Protein AF-A0A7C7X9R8-F1 (afdb_monomer_lite)

Foldseek 3Di:
DDPDDDPVNVVVVVVVVVVVVVVPDDPPPPPQDDDDPVVVVV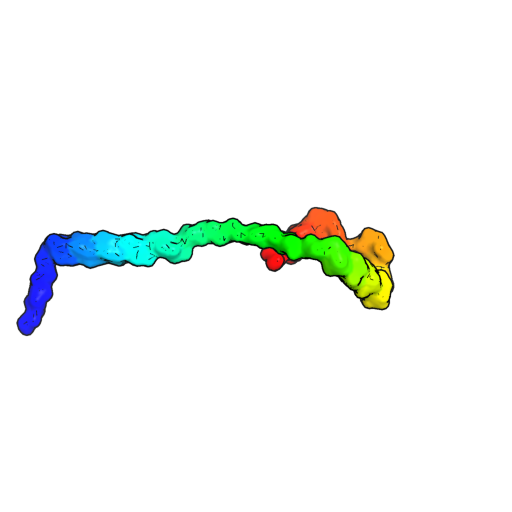VLVCCVVPPCVQCNNVQPGDPPGHRCDDDVNCVVPVRD

Sequence (80 aa):
MMRSTTPRQRLAIVAVCFLCLGAAAQPRERALASYTTTQAQAGEETYQDVCASCHKPDLAGASDTPQLAGDTFLGMWGGR

Secondary structure (DSSP, 8-state):
------HHHHHHHHHHHHHHHHTT------PPPP--HHHHHHHHHHIIIIIHHHH-TTS--BTTB--SSHHHHHHHHTT-

pLDDT: mean 84.08, std 13.76, range [43.69, 98.56]

Structure (mmCIF, N/CA/C/O backbone):
data_AF-A0A7C7X9R8-F1
#
_entry.id   AF-A0A7C7X9R8-F1
#
loop_
_atom_site.group_PDB
_atom_site.id
_atom_site.type_symbol
_atom_site.label_atom_id
_atom_site.label_alt_id
_atom_site.label_comp_id
_atom_site.label_asym_id
_atom_site.label_entity_id
_atom_site.label_seq_id
_atom_site.pdbx_PDB_ins_code
_atom_site.Cartn_x
_atom_site.Cartn_y
_atom_site.Cartn_z
_atom_site.occupancy
_atom_site.B_iso_or_equiv
_atom_site.auth_seq_id
_atom_site.auth_comp_id
_atom_site.auth_asym_id
_atom_site.auth_atom_id
_atom_site.pdbx_PDB_model_num
ATOM 1 N N . MET A 1 1 ? -29.351 42.949 40.538 1.00 43.69 1 MET A N 1
ATOM 2 C CA . MET A 1 1 ? -28.840 42.128 41.660 1.00 43.69 1 MET A CA 1
ATOM 3 C C . MET A 1 1 ? -27.756 41.196 41.116 1.00 43.69 1 MET A C 1
ATOM 5 O O . MET A 1 1 ? -28.066 40.135 40.593 1.00 43.69 1 MET A O 1
ATOM 9 N N . MET A 1 2 ? -26.493 41.637 41.117 1.00 49.53 2 MET A N 1
ATOM 10 C CA . MET A 1 2 ? -25.358 40.828 40.649 1.00 49.53 2 MET A CA 1
ATOM 11 C C . MET A 1 2 ? -24.980 39.868 41.779 1.00 49.53 2 MET A C 1
ATOM 13 O O . MET A 1 2 ? -24.578 40.308 42.852 1.00 49.53 2 MET A O 1
ATOM 17 N N . ARG A 1 3 ? -25.180 38.560 41.584 1.00 64.12 3 ARG A N 1
ATOM 18 C CA . ARG A 1 3 ? -24.735 37.553 42.555 1.00 64.12 3 ARG A CA 1
ATOM 19 C C . ARG A 1 3 ? -23.209 37.500 42.512 1.00 64.12 3 ARG A C 1
ATOM 21 O O . ARG A 1 3 ? -22.632 36.979 41.563 1.00 64.12 3 ARG A O 1
ATOM 28 N N . SER A 1 4 ? -22.564 38.072 43.522 1.00 67.31 4 SER A N 1
ATOM 29 C CA . SER A 1 4 ? -21.114 38.020 43.696 1.00 67.31 4 SER A CA 1
ATOM 30 C C . SER A 1 4 ? -20.682 36.573 43.932 1.00 67.31 4 SER A C 1
ATOM 32 O O . SER A 1 4 ? -21.035 35.970 44.943 1.00 67.31 4 SER A O 1
ATOM 34 N N . THR A 1 5 ? -19.929 36.000 42.996 1.00 68.12 5 THR A N 1
ATOM 35 C CA . THR A 1 5 ? -19.328 34.674 43.170 1.00 68.12 5 THR A CA 1
ATOM 36 C C . THR A 1 5 ? -18.223 34.745 44.218 1.00 68.12 5 THR A C 1
ATOM 38 O O . THR A 1 5 ? -17.311 35.570 44.128 1.00 68.12 5 THR A O 1
ATOM 41 N N . THR A 1 6 ? -18.304 33.884 45.229 1.00 82.19 6 THR A N 1
ATOM 42 C CA . THR A 1 6 ? -17.304 33.809 46.301 1.00 82.19 6 THR A CA 1
ATOM 43 C C . THR A 1 6 ? -15.989 33.209 45.780 1.00 82.19 6 THR A C 1
ATOM 45 O O . THR A 1 6 ? -16.005 32.412 44.838 1.00 82.19 6 THR A O 1
ATOM 48 N N . PRO A 1 7 ? -14.829 33.535 46.378 1.00 76.38 7 PRO A N 1
ATOM 49 C CA . PRO A 1 7 ? -13.530 33.008 45.941 1.00 76.38 7 PRO A CA 1
ATOM 50 C C . PRO A 1 7 ? -13.471 31.471 45.937 1.00 76.38 7 PRO A C 1
ATOM 52 O O . PRO A 1 7 ? -12.842 30.882 45.062 1.00 76.38 7 PRO A O 1
ATOM 55 N N . ARG A 1 8 ? -14.211 30.812 46.839 1.00 78.44 8 ARG A N 1
ATOM 56 C CA . ARG A 1 8 ? -14.383 29.349 46.857 1.00 78.44 8 ARG A CA 1
ATOM 57 C C . ARG A 1 8 ? -15.126 28.818 45.627 1.00 78.44 8 ARG A C 1
ATOM 59 O O . ARG A 1 8 ? -14.728 27.801 45.073 1.00 78.44 8 ARG A O 1
ATOM 66 N N . GLN A 1 9 ? -16.160 29.521 45.164 1.00 76.19 9 GLN A N 1
ATOM 67 C CA . GLN A 1 9 ? -16.885 29.157 43.940 1.00 76.19 9 GLN A CA 1
ATOM 68 C C . GLN A 1 9 ? -16.025 29.359 42.691 1.00 76.19 9 GLN A C 1
ATOM 70 O O . GLN A 1 9 ? -16.075 28.542 41.780 1.00 76.19 9 GLN A O 1
ATOM 75 N N . ARG A 1 10 ? -15.197 30.410 42.664 1.00 79.94 10 ARG A N 1
ATOM 76 C CA . ARG A 1 10 ? -14.254 30.649 41.560 1.00 79.94 10 ARG A CA 1
ATOM 77 C C . ARG A 1 10 ? -13.204 29.541 41.471 1.00 79.94 10 ARG A C 1
ATOM 79 O O . ARG A 1 10 ? -12.969 29.035 40.380 1.00 79.94 10 ARG A O 1
ATOM 86 N N . LEU A 1 11 ? -12.643 29.114 42.608 1.00 80.19 11 LEU A N 1
ATOM 87 C CA . LEU A 1 11 ? -11.716 27.977 42.651 1.00 80.19 11 LEU A CA 1
ATOM 88 C C . LEU A 1 11 ? -12.372 26.674 42.182 1.00 80.19 11 LEU A C 1
ATOM 90 O O . LEU A 1 11 ? -11.774 25.944 41.398 1.00 80.19 11 LEU A O 1
ATOM 94 N N . ALA A 1 12 ? -13.599 26.396 42.631 1.00 79.31 12 ALA A N 1
ATOM 95 C CA . ALA A 1 12 ? -14.323 25.191 42.233 1.00 79.31 12 ALA A CA 1
ATOM 96 C C . ALA A 1 12 ? -14.587 25.150 40.718 1.00 79.31 12 ALA A C 1
ATOM 98 O O . ALA A 1 12 ? -14.388 24.115 40.091 1.00 79.31 12 ALA A O 1
ATOM 99 N N . ILE A 1 13 ? -14.966 26.281 40.113 1.00 81.50 13 ILE A N 1
ATOM 100 C CA . ILE A 1 13 ? -15.187 26.382 38.663 1.00 81.50 13 ILE A CA 1
ATOM 101 C C . ILE A 1 13 ? -13.883 26.142 37.896 1.00 81.50 13 ILE A C 1
ATOM 103 O O . ILE A 1 13 ? -13.868 25.347 36.963 1.00 81.50 13 ILE A O 1
ATOM 107 N N . VAL A 1 14 ? -12.780 26.774 38.309 1.00 81.69 14 VAL A N 1
ATOM 108 C CA . VAL A 1 14 ? -11.472 26.589 37.661 1.00 81.69 14 VAL A CA 1
ATOM 109 C C . VAL A 1 14 ? -11.024 25.128 37.745 1.00 81.69 14 VAL A C 1
ATOM 111 O O . VAL A 1 14 ? -10.638 24.556 36.729 1.00 81.69 14 VAL A O 1
ATOM 114 N N . ALA A 1 15 ? -11.144 24.495 38.915 1.00 79.62 15 ALA A N 1
ATOM 115 C CA . ALA A 1 15 ? -10.787 23.090 39.100 1.00 79.62 15 ALA A CA 1
ATOM 116 C C . ALA A 1 15 ? -11.611 22.151 38.200 1.00 79.62 15 ALA A C 1
ATOM 118 O O . ALA A 1 15 ? -11.046 21.258 37.573 1.00 79.62 15 ALA A O 1
ATOM 119 N N . VAL A 1 16 ? -12.924 22.383 38.079 1.00 79.69 16 VAL A N 1
ATOM 120 C CA . VAL A 1 16 ? -13.803 21.608 37.186 1.00 79.69 16 VAL A CA 1
ATOM 121 C C . VAL A 1 16 ? -13.436 21.830 35.715 1.00 79.69 16 VAL A C 1
ATOM 123 O O . VAL A 1 16 ? -13.331 20.862 34.967 1.00 79.69 16 VAL A O 1
ATOM 126 N N . CYS A 1 17 ? -13.163 23.070 35.298 1.00 76.81 17 CYS A N 1
ATOM 127 C CA . CYS A 1 17 ? -12.734 23.367 33.929 1.00 76.81 17 CYS A CA 1
ATOM 128 C C . CYS A 1 17 ? -11.415 22.669 33.562 1.00 76.81 17 CYS A C 1
ATOM 130 O O . CYS A 1 17 ? -11.316 22.109 32.472 1.00 76.81 17 CYS A O 1
ATOM 132 N N . PHE A 1 18 ? -10.428 22.653 34.465 1.00 72.62 18 PHE A N 1
ATOM 133 C CA . PHE A 1 18 ? -9.167 21.932 34.250 1.00 72.62 18 PHE A CA 1
ATOM 134 C C . PHE A 1 18 ? -9.367 20.411 34.177 1.00 72.62 18 PHE A C 1
ATOM 136 O O . PHE A 1 18 ? -8.739 19.757 33.344 1.00 72.62 18 PHE A O 1
ATOM 143 N N . LEU A 1 19 ? -10.274 19.850 34.986 1.00 74.12 19 LEU A N 1
ATOM 144 C CA . LEU A 1 19 ? -10.602 18.422 34.950 1.00 74.12 19 LEU A CA 1
ATOM 145 C C . LEU A 1 19 ? -11.252 18.013 33.616 1.00 74.12 19 LEU A C 1
ATOM 147 O O . LEU A 1 19 ? -10.916 16.971 33.059 1.00 74.12 19 LEU A O 1
ATOM 151 N N . CYS A 1 20 ? -12.152 18.843 33.078 1.00 69.88 20 CYS A N 1
ATOM 152 C CA . CYS A 1 20 ? -12.826 18.578 31.805 1.00 69.88 20 CYS A CA 1
ATOM 153 C C . CYS A 1 20 ? -11.901 18.741 30.585 1.00 69.88 20 CYS A C 1
ATOM 155 O O . CYS A 1 20 ? -12.066 18.020 29.604 1.00 69.88 20 CYS A O 1
ATOM 157 N N . LEU A 1 21 ? -10.923 19.655 30.634 1.00 64.69 21 LEU A N 1
ATOM 158 C CA . LEU A 1 21 ? -9.983 19.882 29.526 1.00 64.69 21 LEU A CA 1
ATOM 159 C C . LEU A 1 21 ? -8.909 18.787 29.406 1.00 64.69 21 LEU A C 1
ATOM 161 O O . LEU A 1 21 ? -8.444 18.510 28.303 1.00 64.69 21 LEU A O 1
ATOM 165 N N . GLY A 1 22 ? -8.527 18.145 30.515 1.00 60.78 22 GLY A N 1
ATOM 166 C CA . GLY A 1 22 ? -7.479 17.116 30.528 1.00 60.78 22 GLY A CA 1
ATOM 167 C C . GLY A 1 22 ? -7.864 15.787 29.863 1.00 60.78 22 GLY A C 1
ATOM 168 O O . GLY A 1 22 ? -6.984 15.032 29.460 1.00 60.78 22 GLY A O 1
ATOM 169 N N . ALA A 1 23 ? -9.159 15.495 29.706 1.00 60.28 23 ALA A N 1
ATOM 170 C CA . ALA A 1 23 ? -9.631 14.213 29.171 1.00 60.28 23 ALA A CA 1
ATOM 171 C C . ALA A 1 23 ? -9.550 14.099 27.633 1.00 60.28 23 ALA A C 1
ATOM 173 O O . ALA A 1 23 ? -9.616 12.995 27.099 1.00 60.28 23 ALA A O 1
ATOM 174 N N . ALA A 1 24 ? -9.401 15.213 26.910 1.00 61.91 24 ALA A N 1
ATOM 175 C CA . ALA A 1 24 ? -9.429 15.228 25.443 1.00 61.91 24 ALA A CA 1
ATOM 176 C C . ALA A 1 24 ? -8.049 15.045 24.776 1.00 61.91 24 ALA A C 1
ATOM 178 O O . ALA A 1 24 ? -7.976 14.894 23.559 1.00 61.91 24 ALA A O 1
ATOM 179 N N . ALA A 1 25 ? -6.957 15.058 25.546 1.00 60.91 25 ALA A N 1
ATOM 180 C CA . ALA A 1 25 ? -5.588 15.099 25.027 1.00 60.91 25 ALA A CA 1
ATOM 181 C C . ALA A 1 25 ? -4.825 13.773 25.199 1.00 60.91 25 ALA A C 1
ATOM 183 O O . ALA A 1 25 ? -3.632 13.776 25.500 1.00 60.91 25 ALA A O 1
ATOM 184 N N . GLN A 1 26 ? -5.491 12.626 25.026 1.00 65.12 26 GLN A N 1
ATOM 185 C CA . GLN A 1 26 ? -4.766 11.355 24.978 1.00 65.12 26 GLN A CA 1
ATOM 186 C C . GLN A 1 26 ? -3.993 11.261 23.652 1.00 65.12 26 GLN A C 1
ATOM 188 O O . GLN A 1 26 ? -4.609 11.417 22.593 1.00 65.12 26 GLN A O 1
ATOM 193 N N . PRO A 1 27 ? -2.671 10.993 23.671 1.00 63.81 27 PRO A N 1
ATOM 194 C CA . PRO A 1 27 ? -1.944 10.637 22.464 1.00 63.81 27 PRO A CA 1
ATOM 195 C C . PRO A 1 27 ? -2.605 9.385 21.901 1.00 63.81 27 PRO A C 1
ATOM 197 O O . PRO A 1 27 ? -2.541 8.310 22.495 1.00 63.81 27 PRO A O 1
ATOM 200 N N . ARG A 1 28 ? -3.311 9.525 20.781 1.00 65.81 28 ARG A N 1
ATOM 201 C CA . ARG A 1 28 ? -3.813 8.365 20.061 1.00 65.81 28 ARG A CA 1
ATOM 202 C C . ARG A 1 28 ? -2.593 7.750 19.397 1.00 65.81 28 ARG A C 1
ATOM 204 O O . ARG A 1 28 ? -2.160 8.237 18.355 1.00 65.81 28 ARG A O 1
ATOM 211 N N . GLU A 1 29 ? -2.006 6.738 20.032 1.00 67.94 29 GLU A N 1
ATOM 212 C CA . GLU A 1 29 ? -1.047 5.875 19.353 1.00 67.94 29 GLU A CA 1
ATOM 213 C C . GLU A 1 29 ? -1.721 5.418 18.064 1.00 67.94 29 GLU A C 1
ATOM 215 O O . GLU A 1 29 ? -2.808 4.829 18.073 1.00 67.94 29 GLU A O 1
ATOM 220 N N . ARG A 1 30 ? -1.143 5.821 16.932 1.00 68.50 30 ARG A 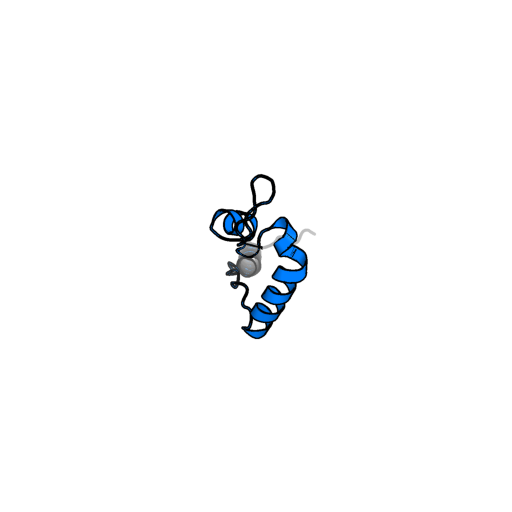N 1
ATOM 221 C CA . ARG A 1 30 ? -1.670 5.436 15.634 1.00 68.50 30 ARG A CA 1
ATOM 222 C C . ARG A 1 30 ? -1.427 3.944 15.524 1.00 68.50 30 ARG A C 1
ATOM 224 O O . ARG A 1 30 ? -0.290 3.521 15.343 1.00 68.50 30 ARG A O 1
ATOM 231 N N . ALA A 1 31 ? -2.489 3.163 15.705 1.00 70.88 31 ALA A N 1
ATOM 232 C CA . ALA A 1 31 ? -2.433 1.735 15.465 1.00 70.88 31 ALA A CA 1
ATOM 233 C C . ALA A 1 31 ? -1.866 1.530 14.057 1.00 70.88 31 ALA A C 1
ATOM 235 O O . ALA A 1 31 ? -2.396 2.090 13.093 1.00 70.88 31 ALA A O 1
ATOM 236 N N . LEU A 1 32 ? -0.766 0.782 13.955 1.00 72.81 32 LEU A N 1
ATOM 237 C CA . LEU A 1 32 ? -0.254 0.355 12.661 1.00 72.81 32 LEU A CA 1
ATOM 238 C C . LEU A 1 32 ? -1.372 -0.417 11.963 1.00 72.81 32 LEU A C 1
ATOM 240 O O . LEU A 1 32 ? -2.009 -1.276 12.580 1.00 72.81 32 LEU A O 1
ATOM 244 N N . ALA A 1 33 ? -1.632 -0.089 10.699 1.00 76.75 33 ALA A N 1
ATOM 245 C CA . ALA A 1 33 ? -2.591 -0.839 9.907 1.00 76.75 33 ALA A CA 1
ATOM 246 C C . ALA A 1 33 ? -2.156 -2.312 9.881 1.00 76.75 33 ALA A C 1
ATOM 248 O O . ALA A 1 33 ? -1.037 -2.630 9.478 1.00 76.75 33 ALA A O 1
ATOM 249 N N . SER A 1 34 ? -3.027 -3.204 10.344 1.00 88.56 34 SER A N 1
ATOM 250 C CA . SER A 1 34 ? -2.824 -4.645 10.262 1.00 88.56 34 SER A CA 1
ATOM 251 C C . SER A 1 34 ? -3.653 -5.213 9.118 1.00 88.56 34 SER A C 1
ATOM 253 O O . SER A 1 34 ? -4.758 -4.750 8.830 1.00 88.56 34 SER A O 1
ATOM 255 N N . TYR A 1 35 ? -3.106 -6.219 8.447 1.00 90.56 35 TYR A N 1
ATOM 256 C CA . TYR A 1 35 ? -3.780 -6.937 7.376 1.00 90.56 35 TYR A CA 1
ATOM 257 C C . TYR A 1 35 ? -3.541 -8.437 7.532 1.00 90.56 35 TYR A C 1
ATOM 259 O O . TYR A 1 35 ? -2.553 -8.882 8.117 1.00 90.56 35 TYR A O 1
ATOM 267 N N . THR A 1 36 ? -4.486 -9.222 7.032 1.00 96.69 36 THR A N 1
ATOM 268 C CA . THR A 1 36 ? -4.400 -10.683 7.005 1.00 96.69 36 THR A CA 1
ATOM 269 C C . THR A 1 36 ? -3.575 -11.153 5.812 1.00 96.69 36 THR A C 1
ATOM 271 O O . THR A 1 36 ? -3.488 -10.472 4.790 1.00 96.69 36 THR A O 1
ATOM 274 N N . THR A 1 37 ? -3.035 -12.369 5.886 1.00 97.38 37 THR A N 1
ATOM 275 C CA . THR A 1 37 ? -2.364 -13.006 4.742 1.00 97.38 37 THR A CA 1
ATOM 276 C C . THR A 1 37 ? -3.277 -13.096 3.518 1.00 97.38 37 THR A C 1
ATOM 278 O O . THR A 1 37 ? -2.827 -12.868 2.402 1.00 97.38 37 THR A O 1
ATOM 281 N N . THR A 1 38 ? -4.572 -13.351 3.717 1.00 98.19 38 THR A N 1
ATOM 282 C CA . THR A 1 38 ? -5.556 -13.403 2.627 1.00 98.19 38 THR A CA 1
ATOM 283 C C . THR A 1 38 ? -5.729 -12.045 1.945 1.00 98.19 38 THR A C 1
ATOM 285 O O . THR A 1 38 ? -5.802 -11.983 0.722 1.00 98.19 38 THR A O 1
ATOM 288 N N . GLN A 1 39 ? -5.737 -10.943 2.705 1.00 97.69 39 GLN A N 1
ATOM 289 C CA . GLN A 1 39 ? -5.751 -9.595 2.124 1.00 97.69 39 GLN A CA 1
ATOM 290 C C . GLN A 1 39 ? -4.465 -9.292 1.351 1.00 97.69 39 GLN A C 1
ATOM 292 O O . GLN A 1 39 ? -4.538 -8.672 0.296 1.00 97.69 39 GLN A O 1
ATOM 297 N N . ALA A 1 40 ? -3.309 -9.742 1.849 1.00 96.69 40 ALA A N 1
ATOM 298 C CA . ALA A 1 40 ? -2.037 -9.572 1.151 1.00 96.69 40 ALA A CA 1
ATOM 299 C C . ALA A 1 40 ? -2.037 -10.290 -0.206 1.00 96.69 40 ALA A C 1
ATOM 301 O O . ALA A 1 40 ? -1.688 -9.683 -1.210 1.00 96.69 40 ALA A O 1
ATOM 302 N N . GLN A 1 41 ? -2.504 -11.541 -0.246 1.00 98.38 41 GLN A N 1
ATOM 303 C CA . GLN A 1 41 ? -2.582 -12.340 -1.474 1.00 98.38 41 GLN A CA 1
ATOM 304 C C . GLN A 1 41 ? -3.545 -11.732 -2.501 1.00 98.38 41 GLN A C 1
ATOM 306 O O . GLN A 1 41 ? -3.184 -11.569 -3.661 1.00 98.38 41 GLN A O 1
ATOM 311 N N . ALA A 1 42 ? -4.746 -11.331 -2.072 1.00 98.25 42 ALA A N 1
ATOM 312 C CA . ALA A 1 42 ? -5.700 -10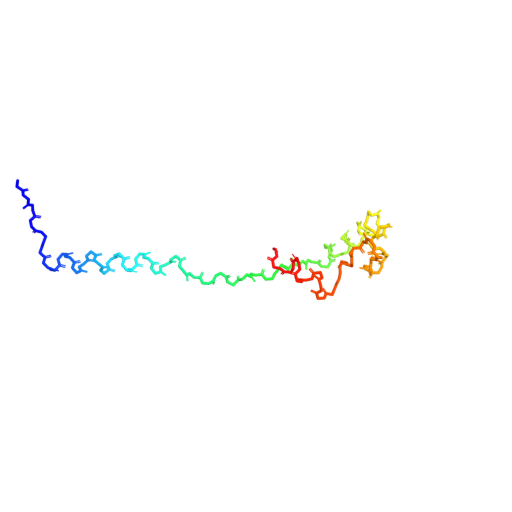.663 -2.959 1.00 98.25 42 ALA A CA 1
ATOM 313 C C . ALA A 1 42 ? -5.170 -9.304 -3.464 1.00 98.25 42 ALA A C 1
ATOM 315 O O . ALA A 1 42 ? -5.403 -8.913 -4.610 1.00 98.25 42 ALA A O 1
ATOM 316 N N . GLY A 1 43 ? -4.443 -8.579 -2.608 1.00 97.38 43 GLY A N 1
ATOM 317 C CA . GLY A 1 43 ? -3.777 -7.331 -2.969 1.00 97.38 43 GLY A CA 1
ATOM 318 C C . GLY A 1 43 ? -2.648 -7.535 -3.978 1.00 97.38 43 GLY A C 1
ATOM 319 O O . GLY A 1 43 ? -2.511 -6.724 -4.887 1.00 97.38 43 GLY A O 1
ATOM 320 N N . GLU A 1 44 ? -1.880 -8.618 -3.856 1.00 97.94 44 GLU A N 1
ATOM 321 C CA . GLU A 1 44 ? -0.833 -8.993 -4.809 1.00 97.94 44 GLU A CA 1
ATOM 322 C C . GLU A 1 44 ? -1.415 -9.324 -6.189 1.00 97.94 44 GLU A C 1
ATOM 324 O O . GLU A 1 44 ? -0.937 -8.786 -7.183 1.00 97.94 44 GLU A O 1
ATOM 329 N N . GLU A 1 45 ? -2.483 -10.125 -6.262 1.00 98.56 45 GLU A N 1
ATOM 330 C CA . GLU A 1 45 ? -3.180 -10.421 -7.525 1.00 98.56 45 GLU A CA 1
ATOM 331 C C . GLU A 1 45 ? -3.666 -9.129 -8.200 1.00 98.56 45 GLU A C 1
ATOM 333 O O . GLU A 1 45 ? -3.315 -8.835 -9.342 1.00 98.56 45 GLU A O 1
ATOM 338 N N . THR A 1 46 ? -4.360 -8.278 -7.437 1.00 98.50 46 THR A N 1
ATOM 339 C CA . THR A 1 46 ? -4.818 -6.965 -7.920 1.00 98.50 46 THR A CA 1
ATOM 340 C C . THR A 1 46 ? -3.649 -6.091 -8.384 1.00 98.50 46 THR A C 1
ATOM 342 O O . THR A 1 46 ? -3.754 -5.374 -9.382 1.00 98.50 46 THR A O 1
ATOM 345 N N . TYR A 1 47 ? -2.527 -6.124 -7.661 1.00 98.25 47 TYR A N 1
ATOM 346 C CA . TYR A 1 47 ? -1.337 -5.357 -8.001 1.00 98.25 47 TYR A CA 1
ATOM 347 C C . TYR A 1 47 ? -0.772 -5.778 -9.357 1.00 98.25 47 TYR A C 1
ATOM 349 O O . TYR A 1 47 ? -0.481 -4.910 -10.184 1.00 98.25 47 TYR A O 1
ATOM 357 N N . GLN A 1 48 ? -0.642 -7.084 -9.596 1.00 98.50 48 GLN A N 1
ATOM 358 C CA . GLN A 1 48 ? -0.121 -7.596 -10.861 1.00 98.50 48 GLN A CA 1
ATOM 359 C C . GLN A 1 48 ? -1.041 -7.241 -12.036 1.00 98.50 48 GLN A C 1
ATOM 361 O O . GLN A 1 48 ? -0.551 -6.818 -13.083 1.00 98.50 48 GLN A O 1
ATOM 366 N N . ASP A 1 49 ? -2.358 -7.314 -11.841 1.00 98.50 49 ASP A N 1
ATOM 367 C CA . ASP A 1 49 ? -3.335 -7.066 -12.904 1.00 98.50 49 ASP A CA 1
ATOM 368 C C . ASP A 1 49 ? -3.488 -5.583 -13.267 1.00 98.50 49 ASP A C 1
ATOM 370 O O . ASP A 1 49 ? -3.662 -5.232 -14.437 1.00 98.50 49 ASP A O 1
ATOM 374 N N . VAL A 1 50 ? -3.444 -4.693 -12.271 1.00 98.25 50 VAL A N 1
ATOM 375 C CA . VAL A 1 50 ? -3.838 -3.284 -12.448 1.00 98.25 50 VAL A CA 1
ATOM 376 C C . VAL A 1 50 ? -2.651 -2.328 -12.347 1.00 98.25 50 VAL A C 1
ATOM 378 O O . VAL 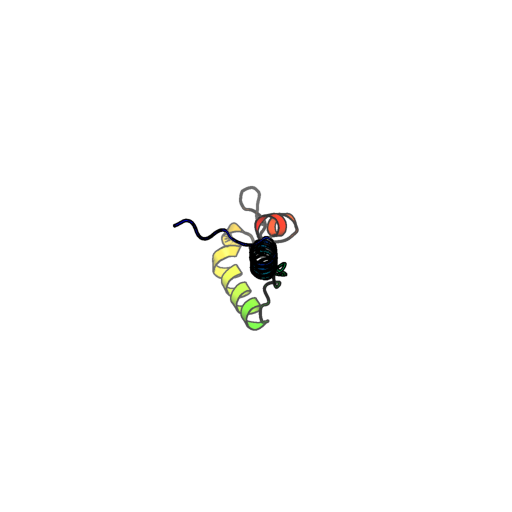A 1 50 ? -2.571 -1.353 -13.096 1.00 98.25 50 VAL A O 1
ATOM 381 N N . CYS A 1 51 ? -1.718 -2.585 -11.434 1.00 97.62 51 CYS A N 1
ATOM 382 C CA . CYS A 1 51 ? -0.720 -1.601 -11.007 1.00 97.62 51 CYS A CA 1
ATOM 383 C C . CYS A 1 51 ? 0.658 -1.836 -11.639 1.00 97.62 51 CYS A C 1
ATOM 385 O O . CYS A 1 51 ? 1.372 -0.877 -11.952 1.00 97.62 51 CYS A O 1
ATOM 387 N N . ALA A 1 52 ? 1.035 -3.103 -11.837 1.00 97.88 52 ALA A N 1
ATOM 388 C CA . ALA A 1 52 ? 2.372 -3.504 -12.274 1.00 97.88 52 ALA A CA 1
ATOM 389 C C . ALA A 1 52 ? 2.732 -3.003 -13.682 1.00 97.88 52 ALA A C 1
ATOM 391 O O . ALA A 1 52 ? 3.913 -2.826 -13.991 1.00 97.88 52 ALA A O 1
ATOM 392 N N . SER A 1 53 ? 1.732 -2.710 -14.520 1.00 96.62 53 SER A N 1
ATOM 393 C CA . SER A 1 53 ? 1.926 -2.133 -15.858 1.00 96.62 53 SER A CA 1
ATOM 394 C C . SER A 1 53 ? 2.696 -0.804 -15.827 1.00 96.62 53 SER A C 1
ATOM 396 O O . SER A 1 53 ? 3.522 -0.555 -16.707 1.00 96.62 53 SER A O 1
ATOM 398 N N . CYS A 1 54 ? 2.492 0.005 -14.783 1.00 96.94 54 CYS A N 1
ATOM 399 C CA . CYS A 1 54 ? 3.190 1.273 -14.570 1.00 96.94 54 CYS A CA 1
ATOM 400 C C . CYS A 1 54 ? 4.275 1.148 -13.491 1.00 96.94 54 CYS A C 1
ATOM 402 O O . CYS A 1 54 ? 5.402 1.604 -13.679 1.00 96.94 54 CYS A O 1
ATOM 404 N N . HIS A 1 55 ? 3.956 0.506 -12.364 1.00 97.31 55 HIS A N 1
ATOM 405 C CA . HIS A 1 55 ? 4.818 0.480 -11.176 1.00 97.31 55 HIS A CA 1
ATOM 406 C C . HIS A 1 55 ? 5.815 -0.686 -11.129 1.00 97.31 55 HIS A C 1
ATOM 408 O O . HIS A 1 55 ? 6.560 -0.792 -10.157 1.00 97.31 55 HIS A O 1
ATOM 414 N N . LYS A 1 56 ? 5.878 -1.486 -12.203 1.00 97.12 56 LYS A N 1
ATOM 415 C CA . LYS A 1 56 ? 6.680 -2.711 -12.363 1.00 97.12 56 LYS A CA 1
ATOM 416 C C . LYS A 1 56 ? 6.229 -3.875 -11.468 1.00 97.12 56 LYS A C 1
ATOM 418 O O . LYS A 1 56 ? 5.701 -3.645 -10.389 1.00 97.12 56 LYS A O 1
ATOM 423 N N . PRO A 1 57 ? 6.459 -5.139 -11.876 1.00 96.94 57 PRO A N 1
ATOM 424 C CA . PRO A 1 57 ? 6.059 -6.307 -11.080 1.00 96.94 57 PRO A CA 1
ATOM 425 C C . PRO A 1 57 ? 6.705 -6.393 -9.689 1.00 96.94 57 PRO A C 1
ATOM 427 O O . PRO A 1 57 ? 6.155 -7.034 -8.800 1.00 96.94 57 PRO A O 1
ATOM 430 N N . ASP A 1 58 ? 7.865 -5.760 -9.509 1.00 96.00 58 ASP A N 1
ATOM 431 C CA . ASP A 1 58 ? 8.674 -5.742 -8.286 1.00 96.00 58 ASP A CA 1
ATOM 432 C C . ASP A 1 58 ? 8.519 -4.441 -7.476 1.00 96.00 58 ASP A C 1
ATOM 434 O O . ASP A 1 58 ? 9.303 -4.171 -6.566 1.00 96.00 58 ASP A O 1
ATOM 438 N N . LEU A 1 59 ? 7.508 -3.626 -7.801 1.00 97.31 59 LEU A N 1
ATOM 439 C CA . LEU A 1 59 ? 7.231 -2.330 -7.185 1.00 97.31 59 LEU A CA 1
ATOM 440 C C . LEU A 1 59 ? 8.303 -1.263 -7.422 1.00 97.31 59 LEU A C 1
ATOM 442 O O . LEU A 1 59 ? 8.160 -0.162 -6.890 1.00 97.31 59 LEU A O 1
ATOM 446 N N . ALA A 1 60 ? 9.348 -1.533 -8.210 1.00 95.56 60 ALA A N 1
ATOM 447 C CA . ALA A 1 60 ? 10.477 -0.624 -8.391 1.00 95.56 60 ALA A CA 1
ATOM 448 C C . ALA A 1 60 ? 10.120 0.685 -9.108 1.00 95.56 60 ALA A C 1
ATOM 450 O O . ALA A 1 60 ? 10.865 1.660 -9.011 1.00 95.56 60 ALA A O 1
ATOM 451 N N . GLY A 1 61 ? 8.987 0.731 -9.810 1.00 94.12 61 GLY A N 1
ATOM 452 C CA . GLY A 1 61 ? 8.623 1.876 -10.632 1.00 94.12 61 GLY A CA 1
ATOM 453 C C . GLY A 1 61 ? 9.600 2.108 -11.792 1.00 94.12 61 GLY A C 1
ATOM 454 O O . GLY A 1 61 ? 10.307 1.212 -12.254 1.00 94.12 61 GLY A O 1
ATOM 455 N N . ALA A 1 62 ? 9.605 3.329 -12.314 1.00 90.62 62 ALA A N 1
ATOM 456 C CA . ALA A 1 62 ? 10.468 3.790 -13.397 1.00 90.62 62 ALA A CA 1
ATOM 457 C C . ALA A 1 62 ? 10.748 5.295 -13.241 1.00 90.62 62 ALA A C 1
ATOM 459 O O . ALA A 1 62 ? 10.264 5.924 -12.304 1.00 90.62 62 ALA A O 1
ATOM 460 N N . SER A 1 63 ? 11.500 5.895 -14.169 1.00 87.88 63 SER A N 1
ATOM 461 C CA . SER A 1 63 ? 11.867 7.321 -14.120 1.00 87.88 63 SER A CA 1
ATOM 462 C C . SER A 1 63 ? 10.675 8.259 -13.880 1.00 87.88 63 SER A C 1
ATOM 464 O O . SER A 1 63 ? 10.769 9.147 -13.039 1.00 87.88 63 SER A O 1
ATOM 466 N N . ASP A 1 64 ? 9.544 8.005 -14.546 1.00 90.69 64 ASP A N 1
ATOM 467 C CA . ASP A 1 64 ? 8.328 8.828 -14.449 1.00 90.69 64 ASP A CA 1
ATOM 468 C C . ASP A 1 64 ? 7.217 8.169 -13.614 1.00 90.69 64 ASP A C 1
ATOM 470 O O . ASP A 1 64 ? 6.066 8.604 -13.624 1.00 90.69 64 ASP A O 1
ATOM 474 N N . THR A 1 65 ? 7.512 7.075 -12.908 1.00 94.25 65 THR A N 1
ATOM 475 C CA . THR A 1 65 ? 6.521 6.345 -12.109 1.00 94.25 65 THR A CA 1
ATOM 476 C C . THR A 1 65 ? 7.133 5.932 -10.777 1.00 94.25 65 THR A C 1
ATOM 478 O O . THR A 1 65 ? 8.024 5.088 -10.762 1.00 94.25 65 THR A O 1
ATOM 481 N N . PRO A 1 66 ? 6.684 6.496 -9.644 1.00 94.00 66 PRO A N 1
ATOM 482 C CA . PRO A 1 66 ? 7.347 6.276 -8.368 1.00 94.00 66 PRO A CA 1
ATOM 483 C C . PRO A 1 66 ? 7.275 4.808 -7.936 1.00 94.00 66 PRO A C 1
ATOM 485 O O . PRO A 1 66 ? 6.278 4.118 -8.167 1.00 94.00 66 PRO A O 1
ATOM 488 N N . GLN A 1 67 ? 8.322 4.359 -7.252 1.00 95.75 67 GLN A N 1
ATOM 489 C CA . GLN A 1 67 ? 8.331 3.085 -6.544 1.00 95.75 67 GLN A CA 1
ATOM 490 C C . GLN A 1 67 ? 7.237 3.066 -5.462 1.00 95.75 67 GLN A C 1
ATOM 492 O O . GLN A 1 67 ? 7.024 4.053 -4.755 1.00 95.75 67 GLN A O 1
ATOM 497 N N . LEU A 1 68 ? 6.568 1.921 -5.310 1.00 95.88 68 LEU A N 1
ATOM 498 C CA . LEU A 1 68 ? 5.540 1.689 -4.283 1.00 95.88 68 LEU A CA 1
ATOM 499 C C . LEU A 1 68 ? 6.079 0.855 -3.110 1.00 95.88 68 LEU A C 1
ATOM 501 O O . LEU A 1 68 ? 5.373 0.041 -2.524 1.00 95.88 68 LEU A O 1
ATOM 505 N N . ALA A 1 69 ? 7.356 1.047 -2.789 1.00 94.31 69 ALA A N 1
ATOM 506 C CA . ALA A 1 69 ? 8.086 0.341 -1.746 1.00 94.31 69 ALA A CA 1
ATOM 507 C C . ALA A 1 69 ? 9.191 1.233 -1.146 1.00 94.31 69 ALA A C 1
ATOM 509 O O . ALA A 1 69 ? 9.491 2.314 -1.651 1.00 94.31 69 ALA A O 1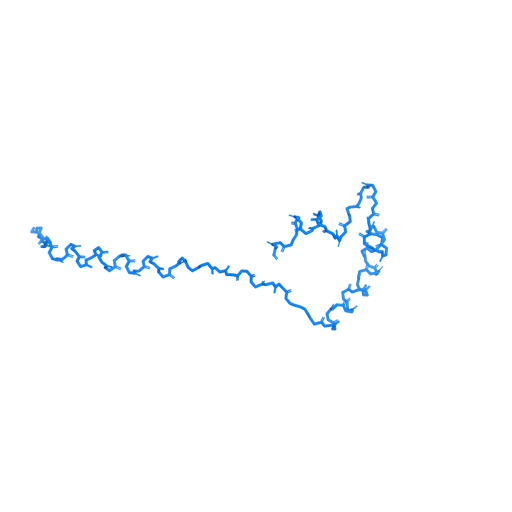
ATOM 510 N N . GLY A 1 70 ? 9.802 0.778 -0.054 1.00 93.25 70 GLY A N 1
ATOM 511 C CA . GLY A 1 70 ? 10.933 1.466 0.572 1.00 93.25 70 GLY A CA 1
ATOM 512 C C . GLY A 1 70 ? 10.591 2.798 1.252 1.00 93.25 70 GLY A C 1
ATOM 513 O O . GLY A 1 70 ? 9.432 3.212 1.360 1.00 93.25 70 GLY A O 1
ATOM 514 N N . ASP A 1 71 ? 11.634 3.470 1.734 1.00 93.06 71 ASP A N 1
ATOM 515 C CA . ASP A 1 71 ? 11.511 4.620 2.638 1.00 93.06 71 ASP A CA 1
ATOM 516 C C . ASP A 1 71 ? 10.851 5.835 1.986 1.00 93.06 71 ASP A C 1
ATOM 518 O O . ASP A 1 71 ? 10.087 6.547 2.634 1.00 93.06 71 ASP A O 1
ATOM 522 N N . THR A 1 72 ? 11.092 6.071 0.693 1.00 90.56 72 THR A N 1
ATOM 523 C CA . THR A 1 72 ? 10.468 7.187 -0.032 1.00 90.56 72 THR A CA 1
ATOM 524 C C . THR A 1 72 ? 8.952 7.021 -0.110 1.00 90.56 72 THR A C 1
ATOM 526 O O . THR A 1 72 ? 8.213 7.975 0.142 1.00 90.56 72 THR A O 1
ATOM 529 N N . PHE A 1 73 ? 8.472 5.808 -0.402 1.00 93.12 73 PHE A N 1
ATOM 530 C CA . PHE A 1 73 ? 7.043 5.508 -0.388 1.00 93.12 73 PHE A CA 1
ATOM 531 C C . PHE A 1 73 ? 6.458 5.674 1.022 1.00 93.12 73 PHE A C 1
ATOM 533 O O . PHE A 1 73 ? 5.459 6.376 1.199 1.00 93.12 73 PHE A O 1
ATOM 540 N N . LEU A 1 74 ? 7.113 5.109 2.042 1.00 91.12 74 LEU A N 1
ATOM 541 C CA . LEU A 1 74 ? 6.675 5.216 3.438 1.00 91.12 74 LEU A CA 1
ATOM 542 C C . LEU A 1 74 ? 6.681 6.661 3.956 1.00 91.12 74 LEU A C 1
ATOM 544 O O . LEU A 1 74 ? 5.786 7.036 4.709 1.00 91.12 74 LEU A O 1
ATOM 548 N N . GLY A 1 75 ? 7.612 7.505 3.513 1.00 91.38 75 GLY A N 1
ATOM 549 C CA . GLY A 1 75 ? 7.620 8.931 3.839 1.00 91.38 75 GLY A CA 1
ATOM 550 C C . GLY A 1 75 ? 6.389 9.678 3.312 1.00 91.38 75 GLY A C 1
ATOM 551 O O . GLY A 1 75 ? 5.921 10.620 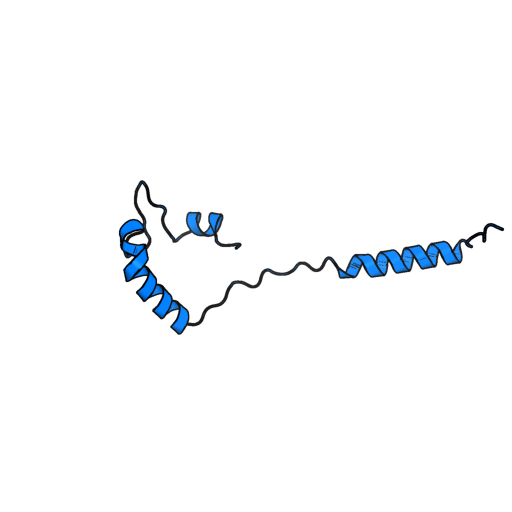3.948 1.00 91.38 75 GLY A O 1
ATOM 552 N N . MET A 1 76 ? 5.822 9.240 2.183 1.00 88.00 76 MET A N 1
ATOM 553 C CA . MET A 1 76 ? 4.614 9.835 1.596 1.00 88.00 76 MET A CA 1
ATOM 554 C C . MET A 1 76 ? 3.305 9.210 2.115 1.00 88.00 76 MET A C 1
ATOM 556 O O . MET A 1 76 ? 2.278 9.899 2.189 1.00 88.00 76 MET A O 1
ATOM 560 N N . TRP A 1 77 ? 3.325 7.916 2.457 1.00 85.81 77 TRP A N 1
ATOM 561 C CA . TRP A 1 77 ? 2.121 7.113 2.719 1.00 85.81 77 TRP A CA 1
ATOM 562 C C . TRP A 1 77 ? 2.063 6.396 4.073 1.00 85.81 77 TRP A C 1
ATOM 564 O O . TRP A 1 77 ? 0.965 6.107 4.536 1.00 85.81 77 TRP A O 1
ATOM 574 N N . GLY A 1 78 ? 3.187 6.132 4.738 1.00 81.19 78 GLY A N 1
ATOM 575 C CA . GLY A 1 78 ? 3.276 5.258 5.921 1.00 81.19 78 GLY A CA 1
ATOM 576 C C . GLY A 1 78 ? 2.557 5.764 7.176 1.00 81.19 78 GLY A C 1
ATOM 577 O O . GLY A 1 78 ? 2.385 5.022 8.136 1.00 81.19 78 GLY A O 1
ATOM 578 N N . GLY A 1 79 ? 2.112 7.020 7.171 1.00 74.06 79 GLY A N 1
ATOM 579 C CA . GLY A 1 79 ? 1.290 7.615 8.218 1.00 74.06 79 GLY A CA 1
ATOM 580 C C . GLY A 1 79 ? -0.085 8.026 7.709 1.00 74.06 79 GLY A C 1
ATOM 581 O O . GLY A 1 79 ? -0.576 9.077 8.117 1.00 74.06 79 GLY A O 1
ATOM 582 N N . ARG A 1 80 ? -0.683 7.304 6.769 1.00 67.94 80 ARG A N 1
ATOM 583 C CA . ARG A 1 80 ? -2.072 7.536 6.362 1.00 67.94 80 ARG A CA 1
ATOM 584 C C . ARG A 1 80 ? -2.985 6.585 7.112 1.00 67.94 80 ARG A C 1
ATOM 586 O O . ARG A 1 80 ? -2.682 5.378 7.138 1.00 67.94 80 ARG A O 1
#

Radius of gyration: 26.68 Å; chains: 1; bounding box: 41×56×63 Å